Protein AF-A0AAQ5YPC5-F1 (afdb_monomer)

Secondary structure (DSSP, 8-state):
---TTGGGSSS-TT-B-TTS-BHHHHHHHTT-HHHHHHHHHTT--SS---TTS--HHHHHHHHT-HHHHHHHHHHHHHHHHHHHHHHTT-HHHHHHHHHTT--SSGGG---TTS--HHHHHHHH-TT-HHHHHHHHTT-S-TT-B-TT--BHHHHHHHSTTTT--

Mean predicted aligned error: 11.19 Å

Foldseek 3Di:
DDDPCVCPVDDDQCDADPQSDGPLLVCLLVLPQVVNVVSLLQQHAQCGATNVRDGSLNSNVVNVNVVSNVVSVVLVVLQVQLLVCLLVLVVVSNVVSCVPPPPLRNFCHADPQSDTSLNNNLVRDDDRPSNVVCVVSVRDDQQGATNVRDGSVVSNPVPPDPPDD

Sequence (165 aa):
MPSMKELLGDTDINTVNTSNETLLHAAAEHGHLSIIQLLIRKGARLDLQDNAGHTALHKAASRGHTDIMRVLIKSHNQDMFLHMAAMEDNWRLAELLLQNGAAVDAMNIKDRQGRTALHWAAASQEESRVVDLLLRNHISNPASFSLNGANVGHMLFLHPQTKNK

Nearest PDB structures (foldseek):
  5lw1-assembly2_D  TM=7.227E-01  e=3.532E-07  synthetic construct
  5le4-assembly1_A  TM=6.865E-01  e=2.247E-06  synthetic construct
  5lem-assembly1_A  TM=6.753E-01  e=7.566E-07  synthetic construct
  5le2-assembly2_B  TM=5.133E-01  e=2.691E-07  synthetic construct
  5le8-assembly2_B  TM=5.171E-01  e=8.437E-07  synthetic construct

Organism: Amphiprion ocellaris (NCBI:txid80972)

Solvent-accessible surface area (backbone atoms only — not comparable to full-atom values): 9161 Å² total; per-residue (Å²): 130,86,54,78,69,71,66,58,72,87,51,66,68,69,50,55,50,99,55,44,41,30,63,56,31,55,28,28,49,72,61,38,53,74,55,45,55,51,39,42,54,68,48,36,70,70,79,55,46,24,79,85,68,42,26,26,54,50,34,7,56,80,66,64,33,61,71,52,38,52,51,52,51,51,53,55,51,50,51,54,52,40,33,49,21,18,46,69,50,35,39,67,59,38,49,52,53,42,73,75,69,50,68,69,36,64,43,70,51,51,49,100,57,37,37,27,34,60,47,34,14,48,70,54,50,95,84,38,62,31,42,54,55,42,52,75,62,71,29,51,68,51,86,44,56,21,75,87,65,54,36,35,51,56,48,57,60,72,52,89,59,94,86,73,132

InterPro domains:
  IPR002110 Ankyrin repeat [PF12796] (4-79)
  IPR002110 Ankyrin repeat [PF13637] (82-134)
  IPR002110 Ankyrin repeat [PR01415] (53-68)
  IPR002110 Ankyrin repeat [PR01415] (93-107)
  IPR002110 Ankyrin repeat [PS50088] (19-51)
  IPR002110 Ankyrin repeat [PS50088] (52-74)
  IPR002110 Ankyrin repeat [PS50088] (77-109)
  IPR002110 Ankyrin repeat [PS50088] (113-137)
  IPR002110 Ankyrin repeat [SM00248] (19-48)
  IPR002110 Ankyrin repeat [SM00248] (52-80)
  IPR002110 Ankyrin repeat [SM00248] (81-106)
  IPR002110 Ankyrin repeat [SM00248] (113-144)
  IPR036770 Ankyrin repeat-containing domain superfamily [G3DSA:1.25.40.20] (1-77)
  IPR036770 Ankyrin repeat-containing domain superfamily [G3DSA:1.25.40.20] (78-159)
  IPR036770 Ankyrin repeat-containing domain superfamily [SSF48403] (10-137)

Structure (mmCIF, N/CA/C/O backbone):
data_AF-A0AAQ5YPC5-F1
#
_entry.id   AF-A0AAQ5YPC5-F1
#
loop_
_atom_site.group_PDB
_atom_site.id
_atom_site.type_symbol
_atom_site.label_atom_id
_atom_site.label_alt_id
_atom_site.label_comp_id
_atom_site.label_asym_id
_atom_site.label_entity_id
_atom_site.label_seq_id
_atom_site.pdbx_PDB_ins_code
_atom_site.Cartn_x
_atom_site.Cartn_y
_atom_site.Cartn_z
_atom_site.occupancy
_atom_site.B_iso_or_equiv
_atom_site.auth_seq_id
_atom_site.auth_comp_id
_atom_site.auth_asym_id
_atom_site.auth_atom_id
_atom_site.pdbx_PDB_model_num
ATOM 1 N N . MET A 1 1 ? 11.352 -19.340 -16.869 1.00 42.12 1 MET A N 1
ATOM 2 C CA . MET A 1 1 ? 10.592 -18.341 -16.089 1.00 42.12 1 MET A CA 1
ATOM 3 C C . MET A 1 1 ? 9.296 -19.016 -15.661 1.00 42.12 1 MET A C 1
ATOM 5 O O . MET A 1 1 ? 8.529 -19.343 -16.561 1.00 42.12 1 MET A O 1
ATOM 9 N N . PRO A 1 2 ? 9.085 -19.329 -14.370 1.00 42.31 2 PRO A N 1
ATOM 10 C CA . PRO A 1 2 ? 7.798 -19.850 -13.904 1.00 42.31 2 PRO A CA 1
ATOM 11 C C . PRO A 1 2 ? 6.687 -18.841 -14.211 1.00 42.31 2 PRO A C 1
ATOM 13 O O . PRO A 1 2 ? 6.923 -17.629 -14.244 1.00 42.31 2 PRO A O 1
ATOM 16 N N . SER A 1 3 ? 5.491 -19.338 -14.505 1.00 49.41 3 SER A N 1
ATOM 17 C CA . SER A 1 3 ? 4.366 -18.484 -14.880 1.00 49.41 3 SER A CA 1
ATOM 18 C C . SER A 1 3 ? 3.876 -17.678 -13.669 1.00 49.41 3 SER A C 1
ATOM 20 O O . SER A 1 3 ? 3.880 -18.159 -12.539 1.00 49.41 3 SER A O 1
ATOM 22 N N . MET A 1 4 ? 3.396 -16.447 -13.883 1.00 48.62 4 MET A N 1
ATOM 23 C CA . MET A 1 4 ? 2.868 -15.584 -12.807 1.00 48.62 4 MET A CA 1
ATOM 24 C C . MET A 1 4 ? 1.721 -16.244 -12.013 1.00 48.62 4 MET A C 1
ATOM 26 O O . MET A 1 4 ? 1.460 -15.885 -10.868 1.00 48.62 4 MET A O 1
ATOM 30 N N . LYS A 1 5 ? 1.053 -17.233 -12.620 1.00 41.50 5 LYS A N 1
ATOM 31 C CA . LYS A 1 5 ? -0.018 -18.032 -12.020 1.00 41.50 5 LYS A CA 1
ATOM 32 C C . LYS A 1 5 ? 0.512 -19.075 -11.024 1.00 41.50 5 LYS A C 1
ATOM 34 O O . LYS A 1 5 ? -0.147 -19.313 -10.021 1.00 41.50 5 LYS A O 1
ATOM 39 N N . GLU A 1 6 ? 1.698 -19.640 -11.264 1.00 47.66 6 GLU A N 1
ATOM 40 C CA . GLU A 1 6 ? 2.373 -20.563 -10.334 1.00 47.66 6 GLU A CA 1
ATOM 41 C C . GLU A 1 6 ? 2.927 -19.837 -9.105 1.00 47.66 6 GLU A C 1
ATOM 43 O O . GLU A 1 6 ? 2.898 -20.385 -8.010 1.00 47.66 6 GLU A O 1
ATOM 48 N N . LEU A 1 7 ? 3.364 -18.580 -9.253 1.00 52.22 7 LEU A N 1
ATOM 49 C CA . LEU A 1 7 ? 3.896 -17.784 -8.140 1.00 52.22 7 LEU A CA 1
ATOM 50 C C . LEU A 1 7 ? 2.816 -17.252 -7.177 1.00 52.22 7 LEU A C 1
ATOM 52 O O . LEU A 1 7 ? 3.153 -16.650 -6.163 1.00 52.22 7 LEU A O 1
ATOM 56 N N . LEU A 1 8 ? 1.530 -17.405 -7.504 1.00 54.56 8 LEU A N 1
ATOM 57 C CA . LEU A 1 8 ? 0.401 -16.833 -6.754 1.00 54.56 8 LEU A CA 1
ATOM 58 C C . LEU A 1 8 ? -0.565 -17.899 -6.208 1.00 54.56 8 LEU A C 1
ATOM 60 O O . LEU A 1 8 ? -1.642 -17.532 -5.739 1.00 54.56 8 LEU A O 1
ATOM 64 N N . GLY A 1 9 ? -0.214 -19.188 -6.314 1.00 49.12 9 GLY A N 1
ATOM 65 C CA . GLY A 1 9 ? -1.086 -20.307 -5.939 1.00 49.12 9 GLY A CA 1
ATOM 66 C C . GLY A 1 9 ? -1.348 -20.414 -4.435 1.00 49.12 9 GLY A C 1
ATOM 67 O O . GLY A 1 9 ? -2.488 -20.651 -4.068 1.00 49.12 9 GLY A O 1
ATOM 68 N N . ASP A 1 10 ? -0.327 -20.161 -3.603 1.00 53.59 10 ASP A N 1
ATOM 69 C CA . ASP A 1 10 ? -0.396 -20.207 -2.124 1.00 53.59 10 ASP A CA 1
ATOM 70 C C . ASP A 1 10 ? 0.631 -19.281 -1.423 1.00 53.59 10 ASP A C 1
ATOM 72 O O . ASP A 1 10 ? 0.812 -19.310 -0.206 1.00 53.59 10 ASP A O 1
ATOM 76 N N . THR A 1 11 ? 1.347 -18.455 -2.181 1.00 60.28 11 THR A N 1
ATOM 77 C CA . THR A 1 11 ? 2.459 -17.624 -1.695 1.00 60.28 11 THR A CA 1
ATOM 78 C C . THR A 1 11 ? 1.979 -16.240 -1.261 1.00 60.28 11 THR A C 1
ATOM 80 O O . THR A 1 11 ? 1.194 -15.601 -1.965 1.00 60.28 11 THR A O 1
ATOM 83 N N . ASP A 1 12 ? 2.481 -15.753 -0.119 1.00 74.06 12 ASP A N 1
ATOM 84 C CA . ASP A 1 12 ? 2.208 -14.394 0.368 1.00 74.06 12 ASP A CA 1
ATOM 85 C C . ASP A 1 12 ? 2.569 -13.371 -0.722 1.00 74.06 12 ASP A C 1
ATOM 87 O O . ASP A 1 12 ? 3.664 -13.401 -1.292 1.00 74.06 12 ASP A O 1
ATOM 91 N N . ILE A 1 13 ? 1.649 -12.447 -1.006 1.00 78.25 13 ILE A N 1
ATOM 92 C CA . ILE A 1 13 ? 1.812 -11.375 -1.997 1.00 78.25 13 ILE A CA 1
ATOM 93 C C . ILE A 1 13 ? 3.031 -10.483 -1.702 1.00 78.25 13 ILE A C 1
ATOM 95 O O . ILE A 1 13 ? 3.559 -9.824 -2.599 1.00 78.25 13 ILE A O 1
ATOM 99 N N . ASN A 1 14 ? 3.487 -10.486 -0.447 1.00 82.06 14 ASN A N 1
ATOM 100 C CA . ASN A 1 14 ? 4.627 -9.727 0.052 1.00 82.06 14 ASN A CA 1
ATOM 101 C C . ASN A 1 14 ? 5.913 -10.555 0.170 1.00 82.06 14 ASN A C 1
ATOM 103 O O . ASN A 1 14 ? 6.882 -10.074 0.756 1.00 82.06 14 ASN A O 1
ATOM 107 N N . THR A 1 15 ? 5.939 -11.780 -0.366 1.00 85.06 15 THR A N 1
ATOM 108 C CA . THR A 1 15 ? 7.150 -12.610 -0.373 1.00 85.06 15 THR A CA 1
ATOM 109 C C . THR A 1 15 ? 8.294 -11.856 -1.052 1.00 85.06 15 THR A C 1
ATOM 111 O O . THR A 1 15 ? 8.110 -11.234 -2.104 1.00 85.06 15 THR A O 1
ATOM 114 N N . VAL A 1 16 ? 9.475 -11.927 -0.443 1.00 86.69 16 VAL A N 1
ATOM 115 C CA . VAL A 1 16 ? 10.693 -11.284 -0.935 1.00 86.69 16 VAL A CA 1
ATOM 116 C C . VAL A 1 16 ? 11.703 -12.307 -1.447 1.00 86.69 16 VAL A C 1
ATOM 118 O O . VAL A 1 16 ? 11.759 -13.440 -0.968 1.00 86.69 16 VAL A O 1
ATOM 121 N N . ASN A 1 17 ? 12.515 -11.904 -2.422 1.00 86.31 17 ASN A N 1
ATOM 122 C CA . ASN A 1 17 ? 13.687 -12.663 -2.854 1.00 86.31 17 ASN A CA 1
ATOM 123 C C . ASN A 1 17 ? 14.902 -12.405 -1.928 1.00 86.31 17 ASN A C 1
ATOM 125 O O . ASN A 1 17 ? 14.813 -11.691 -0.931 1.00 86.31 17 ASN A O 1
ATOM 129 N N . THR A 1 18 ? 16.072 -12.947 -2.281 1.00 88.38 18 THR A N 1
ATOM 130 C CA . THR A 1 18 ? 17.337 -12.756 -1.538 1.00 88.38 18 THR A CA 1
ATOM 131 C C . THR A 1 18 ? 17.804 -11.298 -1.446 1.00 88.38 18 THR A C 1
ATOM 133 O O . THR A 1 18 ? 18.650 -10.973 -0.615 1.00 88.38 18 THR A O 1
ATOM 136 N N . SER A 1 19 ? 17.271 -10.423 -2.296 1.00 86.00 19 SER A N 1
ATOM 137 C CA . SER A 1 19 ? 17.557 -8.988 -2.335 1.00 86.00 19 SER A CA 1
ATOM 138 C C . SER A 1 19 ? 16.520 -8.148 -1.576 1.00 86.00 19 SER A C 1
ATOM 140 O O . SER A 1 19 ? 16.527 -6.925 -1.702 1.00 86.00 19 SER A O 1
ATOM 142 N N . ASN A 1 20 ? 15.623 -8.783 -0.813 1.00 89.62 20 ASN A N 1
ATOM 143 C CA . ASN A 1 20 ? 14.432 -8.168 -0.220 1.00 89.62 20 ASN A CA 1
ATOM 144 C C . ASN A 1 20 ? 13.463 -7.547 -1.248 1.00 89.62 20 ASN A C 1
ATOM 146 O O . ASN A 1 20 ? 12.622 -6.716 -0.909 1.00 89.62 20 ASN A O 1
ATOM 150 N N . GLU A 1 21 ? 13.530 -7.965 -2.512 1.00 88.62 21 GLU A N 1
ATOM 151 C CA . GLU A 1 21 ? 12.628 -7.466 -3.546 1.00 88.62 21 GLU A CA 1
ATOM 152 C C . GLU A 1 21 ? 11.349 -8.299 -3.595 1.00 88.62 21 GLU A C 1
ATOM 154 O O . GLU A 1 21 ? 11.375 -9.527 -3.701 1.00 88.62 21 GLU A O 1
ATOM 159 N N . THR A 1 22 ? 10.217 -7.602 -3.563 1.00 91.12 22 THR A N 1
ATOM 160 C CA . THR A 1 22 ? 8.887 -8.184 -3.779 1.00 91.12 22 THR A CA 1
ATOM 161 C C . THR A 1 22 ? 8.530 -8.252 -5.262 1.00 91.12 22 THR A C 1
ATOM 163 O O . THR A 1 22 ? 9.122 -7.566 -6.100 1.00 91.12 22 THR A O 1
ATOM 166 N N . LEU A 1 23 ? 7.463 -8.987 -5.593 1.00 89.88 23 LEU A N 1
ATOM 167 C CA . LEU A 1 23 ? 6.908 -8.992 -6.952 1.00 89.88 23 LEU A CA 1
ATOM 168 C C . LEU A 1 23 ? 6.516 -7.580 -7.435 1.00 89.88 23 LEU A C 1
ATOM 170 O O . LEU A 1 23 ? 6.604 -7.284 -8.627 1.00 89.88 23 LEU A O 1
ATOM 174 N N . LEU A 1 24 ? 6.143 -6.688 -6.510 1.00 90.88 24 LEU A N 1
ATOM 175 C CA . LEU A 1 24 ? 5.835 -5.289 -6.804 1.00 90.88 24 LEU A CA 1
ATOM 176 C C . LEU A 1 24 ? 7.077 -4.499 -7.253 1.00 90.88 24 LEU A C 1
ATOM 178 O O . LEU A 1 24 ? 6.954 -3.670 -8.151 1.00 90.88 24 LEU A O 1
ATOM 182 N N . HIS A 1 25 ? 8.263 -4.777 -6.694 1.00 93.62 25 HIS A N 1
ATOM 183 C CA . HIS A 1 25 ? 9.520 -4.156 -7.138 1.00 93.62 25 HIS A CA 1
ATOM 184 C C . HIS A 1 25 ? 9.827 -4.524 -8.587 1.00 93.62 25 HIS A C 1
ATOM 186 O O . HIS A 1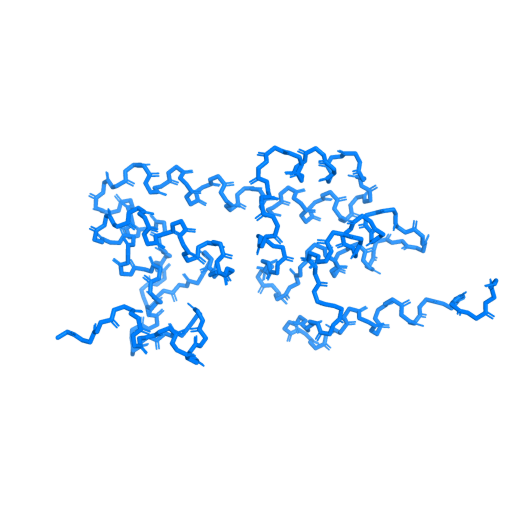 25 ? 10.025 -3.636 -9.414 1.00 93.62 25 HIS A O 1
ATOM 192 N N . ALA A 1 26 ? 9.783 -5.820 -8.907 1.00 92.19 26 ALA A N 1
ATOM 193 C CA . ALA A 1 26 ? 10.052 -6.311 -10.255 1.00 92.19 26 ALA A CA 1
ATOM 194 C C . ALA A 1 26 ? 9.038 -5.762 -11.274 1.00 92.19 26 ALA A C 1
ATOM 196 O O . ALA A 1 26 ? 9.412 -5.279 -12.343 1.00 92.19 26 ALA A O 1
ATOM 197 N N . ALA A 1 27 ? 7.745 -5.772 -10.935 1.00 93.06 27 ALA A N 1
ATOM 198 C CA . ALA A 1 27 ? 6.705 -5.223 -11.800 1.00 93.06 27 ALA A CA 1
ATOM 199 C C . ALA A 1 27 ? 6.865 -3.710 -12.026 1.00 93.06 27 ALA A C 1
ATOM 201 O O . ALA A 1 27 ? 6.608 -3.226 -13.130 1.00 93.06 27 ALA A O 1
ATOM 202 N N . ALA A 1 28 ? 7.303 -2.971 -11.003 1.00 94.19 28 ALA A N 1
ATOM 203 C CA . ALA A 1 28 ? 7.536 -1.537 -11.096 1.00 94.19 28 ALA A CA 1
ATOM 204 C C . ALA A 1 28 ? 8.786 -1.212 -11.915 1.00 94.19 28 ALA A C 1
ATOM 206 O O . ALA A 1 28 ? 8.755 -0.273 -12.701 1.00 94.19 28 ALA A O 1
ATOM 207 N N . GLU A 1 29 ? 9.855 -1.998 -11.787 1.00 93.69 29 GLU A N 1
ATOM 208 C CA . GLU A 1 29 ? 11.076 -1.841 -12.578 1.00 93.69 29 GLU A CA 1
ATOM 209 C C . GLU A 1 29 ? 10.838 -2.124 -14.072 1.00 93.69 29 GLU A C 1
ATOM 211 O O . GLU A 1 29 ? 11.302 -1.383 -14.941 1.00 93.69 29 GLU A O 1
ATOM 216 N N . HIS A 1 30 ? 10.067 -3.168 -14.384 1.00 93.31 30 HIS A N 1
ATOM 217 C CA . HIS A 1 30 ? 9.805 -3.595 -15.761 1.00 93.31 30 HIS A CA 1
ATOM 218 C C . HIS A 1 30 ? 8.602 -2.914 -16.430 1.00 93.31 30 HIS A C 1
ATOM 220 O O . HIS A 1 30 ? 8.280 -3.230 -17.575 1.00 93.31 30 HIS A O 1
ATOM 226 N N . GLY A 1 31 ? 7.930 -1.974 -15.762 1.00 92.06 31 GLY A N 1
ATOM 227 C CA . GLY A 1 31 ? 6.850 -1.211 -16.394 1.00 92.06 31 GLY A CA 1
ATOM 228 C C . GLY A 1 31 ? 5.524 -1.975 -16.520 1.00 92.06 31 GLY A C 1
ATOM 229 O O . GLY A 1 31 ? 4.690 -1.649 -17.364 1.00 92.06 31 GLY A O 1
ATOM 230 N N . HIS A 1 32 ? 5.284 -3.002 -15.703 1.00 93.62 32 HIS A N 1
ATOM 231 C CA . HIS A 1 32 ? 4.104 -3.863 -15.817 1.00 93.62 32 HIS A CA 1
ATOM 232 C C . H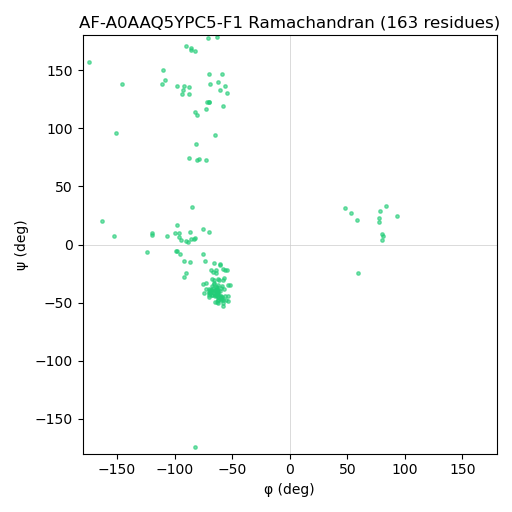IS A 1 32 ? 2.890 -3.321 -15.049 1.00 93.62 32 HIS A C 1
ATOM 234 O O . HIS A 1 32 ? 2.491 -3.853 -14.012 1.00 93.62 32 HIS A O 1
ATOM 240 N N . LEU A 1 33 ? 2.251 -2.281 -15.593 1.00 89.69 33 LEU A N 1
ATOM 241 C CA . LEU A 1 33 ? 1.109 -1.603 -14.964 1.00 89.69 33 LEU A CA 1
ATOM 242 C C . LEU A 1 33 ? -0.041 -2.550 -14.571 1.00 89.69 33 LEU A C 1
ATOM 244 O O . LEU A 1 33 ? -0.557 -2.459 -13.458 1.00 89.69 33 LEU A O 1
ATOM 248 N N . SER A 1 34 ? -0.429 -3.482 -15.447 1.00 89.25 34 SER A N 1
ATOM 249 C CA . SER A 1 34 ? -1.517 -4.433 -15.166 1.00 89.25 34 SER A CA 1
ATOM 250 C C . SER A 1 34 ? -1.204 -5.338 -13.971 1.00 89.25 34 SER A C 1
ATOM 252 O O . SER A 1 34 ? -2.092 -5.659 -13.181 1.00 89.25 34 SER A O 1
ATOM 254 N N . ILE A 1 35 ? 0.070 -5.711 -13.809 1.00 88.88 35 ILE A N 1
ATOM 255 C CA . ILE A 1 35 ? 0.546 -6.499 -12.670 1.00 88.88 35 ILE A CA 1
ATOM 256 C C . ILE A 1 35 ? 0.512 -5.653 -11.400 1.00 88.88 35 ILE A C 1
ATOM 258 O O . ILE A 1 35 ? -0.008 -6.117 -10.392 1.00 88.88 35 ILE A O 1
ATOM 262 N N . ILE A 1 36 ? 0.987 -4.405 -11.450 1.00 89.00 36 ILE A N 1
ATOM 263 C CA . ILE A 1 36 ? 0.928 -3.474 -10.313 1.00 89.00 36 ILE A CA 1
ATOM 264 C C . ILE A 1 36 ? -0.508 -3.313 -9.808 1.00 89.00 36 ILE A C 1
ATOM 266 O O . ILE A 1 36 ? -0.754 -3.446 -8.613 1.00 89.00 36 ILE A O 1
ATOM 270 N N . GLN A 1 37 ? -1.473 -3.093 -10.703 1.00 84.94 37 GLN A N 1
ATOM 271 C CA . GLN A 1 37 ? -2.877 -2.960 -10.308 1.00 84.94 37 GLN A CA 1
ATOM 272 C C . GLN A 1 37 ? -3.425 -4.239 -9.666 1.00 84.94 37 GLN A C 1
ATOM 274 O O . GLN A 1 37 ? -4.148 -4.159 -8.676 1.00 84.94 37 GLN A O 1
ATOM 279 N N . LEU A 1 38 ? -3.078 -5.414 -10.199 1.00 82.75 38 LEU A N 1
ATOM 280 C CA . LEU A 1 38 ? -3.476 -6.690 -9.606 1.00 82.75 38 LEU A CA 1
ATOM 281 C C . LEU A 1 38 ? -2.853 -6.889 -8.218 1.00 82.75 38 LEU A C 1
ATOM 283 O O . LEU A 1 38 ? -3.543 -7.311 -7.298 1.00 82.75 38 LEU A O 1
ATOM 287 N N . LEU A 1 39 ? -1.568 -6.572 -8.065 1.00 82.56 39 LEU A N 1
ATOM 288 C CA . LEU A 1 39 ? -0.839 -6.672 -6.803 1.00 82.56 39 LEU A CA 1
ATOM 289 C C . LEU A 1 39 ? -1.427 -5.744 -5.736 1.00 82.56 39 LEU A C 1
ATOM 291 O O . LEU A 1 39 ? -1.667 -6.186 -4.618 1.00 82.56 39 LEU A O 1
ATOM 295 N N . ILE A 1 40 ? -1.726 -4.493 -6.098 1.00 79.69 40 ILE A N 1
ATOM 296 C CA . ILE A 1 40 ? -2.402 -3.531 -5.215 1.00 79.69 40 ILE A CA 1
ATOM 297 C C . ILE A 1 40 ? -3.766 -4.076 -4.782 1.00 79.69 40 ILE A C 1
ATOM 299 O O . ILE A 1 40 ? -4.064 -4.082 -3.592 1.00 79.69 40 ILE A O 1
ATOM 303 N N . ARG A 1 41 ? -4.567 -4.607 -5.719 1.00 74.31 41 ARG A N 1
ATOM 304 C CA . ARG A 1 41 ? -5.856 -5.249 -5.395 1.00 74.31 41 ARG A CA 1
ATOM 305 C C . ARG A 1 41 ? -5.697 -6.474 -4.498 1.00 74.31 41 ARG A C 1
ATOM 307 O O . ARG A 1 41 ? -6.582 -6.767 -3.718 1.00 74.31 41 ARG A O 1
ATOM 314 N N . LYS A 1 42 ? -4.574 -7.189 -4.573 1.00 72.69 42 LYS A N 1
ATOM 315 C CA . LYS A 1 42 ? -4.271 -8.308 -3.670 1.00 72.69 42 LYS A CA 1
ATOM 316 C C . LYS A 1 42 ? -3.664 -7.876 -2.325 1.00 72.69 42 LYS A C 1
ATOM 318 O O . LYS A 1 42 ? -3.281 -8.743 -1.546 1.00 72.69 42 LYS A O 1
ATOM 323 N N . GLY A 1 43 ? -3.561 -6.575 -2.042 1.00 72.75 43 GLY A N 1
ATOM 324 C CA . GLY A 1 43 ? -3.026 -6.065 -0.777 1.00 72.75 43 GLY A CA 1
ATOM 325 C C . GLY A 1 43 ? -1.498 -6.091 -0.685 1.00 72.75 43 GLY A C 1
ATOM 326 O O . GLY A 1 43 ? -0.949 -6.241 0.408 1.00 72.75 43 GLY A O 1
ATOM 327 N N . ALA A 1 44 ? -0.794 -5.972 -1.816 1.00 80.56 44 ALA A N 1
ATOM 328 C CA . ALA A 1 44 ? 0.658 -5.827 -1.813 1.00 80.56 44 ALA A CA 1
ATOM 329 C C . ALA A 1 44 ? 1.086 -4.567 -1.048 1.00 80.56 44 ALA A C 1
ATOM 331 O O . ALA A 1 44 ? 0.577 -3.469 -1.281 1.00 80.56 44 ALA A O 1
ATOM 332 N N . ARG A 1 45 ? 2.074 -4.716 -0.168 1.00 79.12 45 ARG A N 1
ATOM 333 C CA . ARG A 1 45 ? 2.677 -3.607 0.564 1.00 79.12 45 ARG A CA 1
ATOM 334 C C . ARG A 1 45 ? 3.530 -2.752 -0.366 1.00 79.12 45 ARG A C 1
ATOM 336 O O . ARG A 1 45 ? 4.473 -3.238 -0.992 1.00 79.12 45 ARG A O 1
ATOM 343 N N . LEU A 1 46 ? 3.206 -1.462 -0.428 1.00 84.12 46 LEU A N 1
ATOM 344 C CA . LEU A 1 46 ? 3.873 -0.487 -1.302 1.00 84.12 46 LEU A CA 1
ATOM 345 C C . LEU A 1 46 ? 5.123 0.135 -0.657 1.00 84.12 46 LEU A C 1
ATOM 347 O O . LEU A 1 46 ? 5.926 0.765 -1.344 1.00 84.12 46 LEU A O 1
ATOM 351 N N . ASP A 1 47 ? 5.262 -0.024 0.661 1.00 82.69 47 ASP A N 1
ATOM 352 C CA . ASP A 1 47 ? 6.277 0.603 1.509 1.00 82.69 47 ASP A CA 1
ATOM 353 C C . ASP A 1 47 ? 7.511 -0.275 1.758 1.00 82.69 47 ASP A C 1
ATOM 355 O O . ASP A 1 47 ? 8.489 0.204 2.331 1.00 82.69 47 ASP A O 1
ATOM 359 N N . LEU A 1 48 ? 7.474 -1.544 1.338 1.00 84.56 48 LEU A N 1
ATOM 360 C CA . LEU A 1 48 ? 8.597 -2.465 1.494 1.00 84.56 48 LEU A CA 1
ATOM 361 C C . LEU A 1 48 ? 9.812 -1.970 0.711 1.00 84.56 48 LEU A C 1
ATOM 363 O O . LEU A 1 48 ? 9.680 -1.483 -0.413 1.00 84.56 48 LEU A O 1
ATOM 367 N N . GLN A 1 49 ? 10.980 -2.114 1.331 1.00 89.31 49 GLN A N 1
ATOM 368 C CA . GLN A 1 49 ? 12.265 -1.700 0.785 1.00 89.31 49 GLN A CA 1
ATOM 369 C C . GLN A 1 49 ? 13.116 -2.923 0.448 1.00 89.31 49 GLN A C 1
ATOM 371 O O . GLN A 1 49 ? 13.175 -3.872 1.231 1.00 89.31 49 GLN A O 1
ATOM 376 N N . ASP A 1 50 ? 13.793 -2.866 -0.696 1.00 89.56 50 ASP A N 1
ATOM 377 C CA . ASP A 1 50 ? 14.861 -3.798 -1.041 1.00 89.56 50 ASP A CA 1
ATOM 378 C C . ASP A 1 50 ? 16.123 -3.557 -0.185 1.00 89.56 50 ASP A C 1
ATOM 380 O O . ASP A 1 50 ? 16.198 -2.626 0.622 1.00 89.56 50 ASP A O 1
ATOM 384 N N . ASN A 1 51 ? 17.155 -4.384 -0.367 1.00 91.00 51 ASN A N 1
ATOM 385 C CA . ASN A 1 51 ? 18.425 -4.255 0.363 1.00 91.00 51 ASN A CA 1
ATOM 386 C C . ASN A 1 51 ? 19.153 -2.917 0.137 1.00 91.00 51 ASN A C 1
ATOM 388 O O . ASN A 1 51 ? 20.051 -2.578 0.907 1.00 91.00 51 ASN A O 1
ATOM 392 N N . ALA A 1 52 ? 18.796 -2.165 -0.905 1.00 90.75 52 ALA A N 1
ATOM 393 C CA . ALA A 1 52 ? 19.334 -0.839 -1.187 1.00 90.75 52 ALA A CA 1
ATOM 394 C C . ALA A 1 52 ? 18.451 0.292 -0.622 1.00 90.75 52 ALA A C 1
ATOM 396 O O . ALA A 1 52 ? 18.750 1.465 -0.837 1.00 90.75 52 ALA A O 1
ATOM 397 N N . GLY A 1 53 ? 17.376 -0.035 0.102 1.00 90.31 53 GLY A N 1
ATOM 398 C CA . GLY A 1 53 ? 16.432 0.939 0.647 1.00 90.31 53 GLY A CA 1
ATOM 399 C C . GLY A 1 53 ? 15.410 1.449 -0.374 1.00 90.31 53 GLY A C 1
ATOM 400 O O . GLY A 1 53 ? 14.673 2.394 -0.084 1.00 90.31 53 GLY A O 1
ATOM 401 N N . HIS A 1 54 ? 15.339 0.858 -1.569 1.00 90.25 54 HIS A N 1
ATOM 402 C CA . HIS A 1 54 ? 14.417 1.283 -2.615 1.00 90.25 54 HIS A CA 1
ATOM 403 C C . HIS A 1 54 ? 13.067 0.596 -2.472 1.00 90.25 54 HIS A C 1
ATOM 405 O O . HIS A 1 54 ? 12.994 -0.614 -2.311 1.00 90.25 54 HIS A O 1
ATOM 411 N N . THR A 1 55 ? 11.996 1.372 -2.620 1.00 91.81 55 THR A N 1
ATOM 412 C CA . THR A 1 55 ? 10.627 0.855 -2.771 1.00 91.81 55 THR A CA 1
ATOM 413 C C . THR A 1 55 ? 10.278 0.629 -4.244 1.00 91.81 55 THR A C 1
ATOM 415 O O . THR A 1 55 ? 10.964 1.123 -5.146 1.00 91.81 55 THR A O 1
ATOM 418 N N . ALA A 1 56 ? 9.141 -0.016 -4.517 1.00 92.00 56 ALA A N 1
ATOM 419 C CA . ALA A 1 56 ? 8.606 -0.132 -5.876 1.00 92.00 56 ALA A CA 1
ATOM 420 C C . ALA A 1 56 ? 8.464 1.235 -6.584 1.00 92.00 56 ALA A C 1
ATOM 422 O O . ALA A 1 56 ? 8.732 1.346 -7.780 1.00 92.00 56 ALA A O 1
ATOM 423 N N . LEU A 1 57 ? 8.131 2.305 -5.849 1.00 91.06 57 LEU A N 1
ATOM 424 C CA . LEU A 1 57 ? 8.076 3.661 -6.408 1.00 91.06 57 LEU A CA 1
ATOM 425 C C . LEU A 1 57 ? 9.458 4.159 -6.863 1.00 91.06 57 LEU A C 1
ATOM 427 O O . LEU A 1 57 ? 9.556 4.769 -7.926 1.00 91.06 57 LEU A O 1
ATOM 431 N N . HIS A 1 58 ? 10.524 3.864 -6.111 1.00 91.62 58 HIS A N 1
ATOM 432 C CA . HIS A 1 58 ? 11.895 4.213 -6.501 1.00 91.62 58 HIS A CA 1
ATOM 433 C C . HIS A 1 58 ? 12.318 3.476 -7.778 1.00 91.62 58 HIS A C 1
ATOM 435 O O . HIS A 1 58 ? 12.907 4.089 -8.665 1.00 91.62 58 HIS A O 1
ATOM 441 N N . LYS A 1 59 ? 11.970 2.187 -7.905 1.00 93.00 59 LYS A N 1
ATOM 442 C CA . LYS A 1 59 ? 12.234 1.384 -9.115 1.00 93.00 59 LYS A CA 1
ATOM 443 C C . LYS A 1 59 ? 11.483 1.930 -10.334 1.00 93.00 59 LYS A C 1
ATOM 445 O O . LYS A 1 59 ? 12.065 2.062 -11.405 1.00 93.00 59 LYS A O 1
ATOM 450 N N . ALA A 1 60 ? 10.210 2.302 -10.174 1.00 92.00 60 ALA A N 1
ATOM 451 C CA . ALA A 1 60 ? 9.444 2.939 -11.246 1.00 92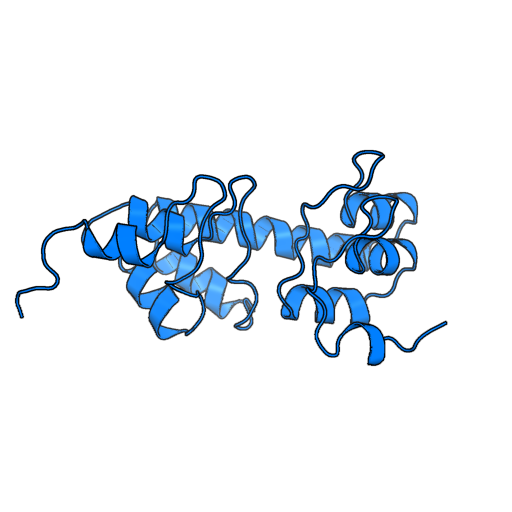.00 60 ALA A CA 1
ATOM 452 C C . ALA A 1 60 ? 10.043 4.298 -11.648 1.00 92.00 60 ALA A C 1
ATOM 454 O O . ALA A 1 60 ? 10.151 4.594 -12.837 1.00 92.00 60 ALA A O 1
ATOM 455 N N . ALA A 1 61 ? 10.469 5.105 -10.671 1.00 90.75 61 ALA A N 1
ATOM 456 C CA . ALA A 1 61 ? 11.066 6.415 -10.910 1.00 90.75 61 ALA A CA 1
ATOM 457 C C . ALA A 1 61 ? 12.430 6.328 -11.608 1.00 90.75 61 ALA A C 1
ATOM 459 O O . ALA A 1 61 ? 12.662 7.058 -12.568 1.00 90.75 61 ALA A O 1
ATOM 460 N N . SER A 1 62 ? 13.306 5.405 -11.191 1.00 92.56 62 SER A N 1
ATOM 461 C CA . SER A 1 62 ? 14.630 5.223 -11.808 1.00 92.56 62 SER A CA 1
ATOM 462 C C . SER A 1 62 ? 14.551 4.764 -13.266 1.00 92.56 62 SER A C 1
ATOM 464 O O . SER A 1 62 ? 15.465 5.016 -14.049 1.00 92.56 62 SER A O 1
ATOM 466 N N . ARG A 1 63 ? 13.442 4.115 -13.641 1.00 93.50 63 ARG A N 1
ATOM 467 C CA . ARG A 1 63 ? 13.151 3.656 -15.004 1.00 93.50 63 ARG A CA 1
ATOM 468 C C . ARG A 1 63 ? 12.239 4.603 -15.794 1.00 93.50 63 ARG A C 1
ATOM 470 O O . ARG A 1 63 ? 12.043 4.381 -16.983 1.00 93.50 63 ARG A O 1
ATOM 477 N N . GLY A 1 64 ? 11.708 5.658 -15.169 1.00 90.94 64 GLY A N 1
ATOM 478 C CA . GLY A 1 64 ? 10.854 6.658 -15.820 1.00 90.94 64 GLY A CA 1
ATOM 479 C C . GLY A 1 64 ? 9.402 6.226 -16.070 1.00 90.94 64 GLY A C 1
ATOM 480 O O . GLY A 1 64 ? 8.718 6.833 -16.894 1.00 90.94 64 GLY A O 1
ATOM 481 N N . HIS A 1 65 ? 8.898 5.206 -15.368 1.00 93.75 65 HIS A N 1
ATOM 482 C CA . HIS A 1 65 ? 7.540 4.671 -15.551 1.00 93.75 65 HIS A CA 1
ATOM 483 C C . HIS A 1 65 ? 6.477 5.541 -14.864 1.00 93.75 65 HIS A C 1
ATOM 485 O O . HIS A 1 65 ? 5.917 5.183 -13.824 1.00 93.75 65 HIS A O 1
ATOM 491 N N . THR A 1 66 ? 6.191 6.703 -15.449 1.00 90.50 66 THR A N 1
ATOM 492 C CA . THR A 1 66 ? 5.329 7.748 -14.863 1.00 90.50 66 THR A CA 1
ATOM 493 C C . THR A 1 66 ? 3.901 7.291 -14.542 1.00 90.50 66 THR A C 1
ATOM 495 O O . THR A 1 66 ? 3.353 7.686 -13.510 1.00 90.50 66 THR A O 1
ATOM 498 N N . ASP A 1 67 ? 3.301 6.422 -15.356 1.00 89.56 67 ASP A N 1
ATOM 499 C CA . ASP A 1 67 ? 1.953 5.895 -15.099 1.00 89.56 67 ASP A CA 1
ATOM 500 C C . ASP A 1 67 ? 1.909 4.986 -13.866 1.00 89.56 67 ASP A C 1
ATOM 502 O O . ASP A 1 67 ? 0.986 5.070 -13.052 1.00 89.56 67 ASP A O 1
ATOM 506 N N . ILE A 1 68 ? 2.946 4.167 -13.675 1.00 90.12 68 ILE A N 1
ATOM 507 C CA . ILE A 1 68 ? 3.095 3.331 -12.479 1.00 90.12 68 ILE A CA 1
ATOM 508 C C . ILE A 1 68 ? 3.332 4.206 -11.255 1.00 90.12 68 ILE A C 1
ATOM 510 O O . ILE A 1 68 ? 2.691 3.991 -10.227 1.00 90.12 68 ILE A O 1
ATOM 514 N N . MET A 1 69 ? 4.189 5.226 -11.367 1.00 87.25 69 MET A N 1
ATOM 515 C CA . MET A 1 69 ? 4.406 6.182 -10.279 1.00 87.25 69 MET A CA 1
ATOM 516 C C . MET A 1 69 ? 3.093 6.842 -9.850 1.00 87.25 69 MET A C 1
ATOM 518 O O . MET A 1 69 ? 2.812 6.922 -8.657 1.00 87.25 69 MET A O 1
ATOM 522 N N . ARG A 1 70 ? 2.258 7.269 -10.805 1.00 82.31 70 ARG A N 1
ATOM 523 C CA . ARG A 1 70 ? 0.958 7.892 -10.519 1.00 82.31 70 ARG A CA 1
ATOM 524 C C . ARG A 1 70 ? 0.038 6.957 -9.741 1.00 82.31 70 ARG A C 1
ATOM 526 O O . ARG A 1 70 ? -0.593 7.396 -8.782 1.00 82.31 70 ARG A O 1
ATOM 533 N N . VAL A 1 71 ? -0.034 5.686 -10.141 1.00 85.00 71 VAL A N 1
ATOM 534 C CA . VAL A 1 71 ? -0.843 4.678 -9.443 1.00 85.00 71 VAL A CA 1
ATOM 535 C C . VAL A 1 71 ? -0.306 4.431 -8.034 1.00 85.00 71 VAL A C 1
ATOM 537 O O . VAL A 1 71 ? -1.074 4.524 -7.082 1.00 85.00 71 VAL A O 1
ATOM 540 N N . LEU A 1 72 ? 1.001 4.198 -7.884 1.00 83.06 72 LEU A N 1
ATOM 541 C CA . LEU A 1 72 ? 1.622 3.931 -6.583 1.00 83.06 72 LEU A CA 1
ATOM 542 C C . LEU A 1 72 ? 1.478 5.115 -5.614 1.00 83.06 72 LEU A C 1
ATOM 544 O O . LEU A 1 72 ? 1.138 4.904 -4.455 1.00 83.06 72 LEU A O 1
ATOM 548 N N . ILE A 1 73 ? 1.672 6.355 -6.080 1.00 77.62 73 ILE A N 1
ATOM 549 C CA . ILE A 1 73 ? 1.488 7.569 -5.265 1.00 77.62 73 ILE A CA 1
ATOM 550 C C . ILE A 1 73 ? 0.025 7.727 -4.853 1.00 77.62 73 ILE A C 1
ATOM 552 O O . ILE A 1 73 ? -0.259 8.032 -3.695 1.00 77.62 73 ILE A O 1
ATOM 556 N N . LYS A 1 74 ? -0.913 7.523 -5.788 1.00 78.81 74 LYS A N 1
ATOM 557 C CA . LYS A 1 74 ? -2.344 7.621 -5.488 1.00 78.81 74 LYS A CA 1
ATOM 558 C C . LYS A 1 74 ? -2.734 6.621 -4.403 1.00 78.81 74 LYS A C 1
ATOM 560 O O . LYS A 1 74 ? -3.377 7.027 -3.441 1.00 78.81 74 LYS A O 1
ATOM 565 N N . SER A 1 75 ? -2.312 5.365 -4.534 1.00 75.44 75 SER A N 1
ATOM 566 C CA . SER A 1 75 ? -2.581 4.331 -3.534 1.00 75.44 75 SER A CA 1
ATOM 567 C C . SER A 1 75 ? -1.944 4.672 -2.184 1.00 75.44 75 SER A C 1
ATOM 569 O O . SER A 1 75 ? -2.646 4.704 -1.183 1.00 75.44 75 SER A O 1
ATOM 571 N N . HIS A 1 76 ? -0.667 5.066 -2.160 1.00 71.75 76 HIS A N 1
ATOM 572 C CA . HIS A 1 76 ? 0.027 5.391 -0.910 1.00 71.75 76 HIS A CA 1
ATOM 573 C C . HIS A 1 76 ? -0.594 6.580 -0.155 1.00 71.75 76 HIS A C 1
ATOM 575 O O . HIS A 1 76 ? -0.723 6.561 1.069 1.00 71.75 76 HIS A O 1
ATOM 581 N N . ASN A 1 77 ? -1.013 7.621 -0.880 1.00 70.50 77 ASN A N 1
ATOM 582 C CA . ASN A 1 77 ? -1.683 8.773 -0.279 1.00 70.50 77 ASN A CA 1
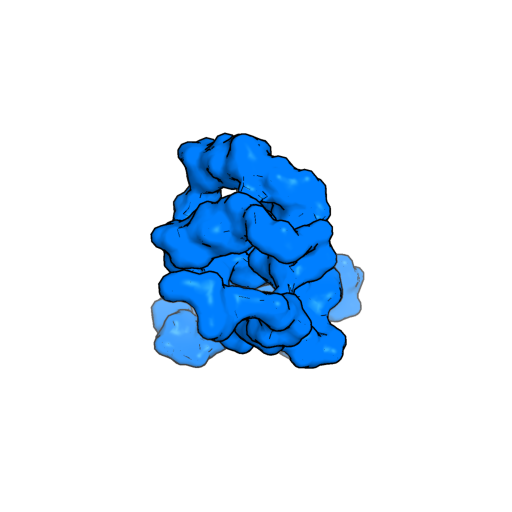ATOM 583 C C . ASN A 1 77 ? -3.084 8.414 0.231 1.00 70.50 77 ASN A C 1
ATOM 585 O O . ASN A 1 77 ? -3.489 8.890 1.288 1.00 70.50 77 ASN A O 1
ATOM 589 N N . GLN A 1 78 ? -3.824 7.580 -0.504 1.00 68.69 78 GLN A N 1
ATOM 590 C CA . GLN A 1 78 ? -5.139 7.104 -0.070 1.00 68.69 78 GLN A CA 1
ATOM 591 C C . GLN A 1 78 ? -5.050 6.325 1.245 1.00 68.69 78 GLN A C 1
ATOM 593 O O . GLN A 1 78 ? -5.877 6.559 2.127 1.00 68.69 78 GLN A O 1
ATOM 598 N N . ASP A 1 79 ? -4.019 5.494 1.412 1.00 69.44 79 ASP A N 1
ATOM 599 C CA . ASP A 1 79 ? -3.767 4.786 2.668 1.00 69.44 79 ASP A CA 1
ATOM 600 C C . ASP A 1 79 ? -3.604 5.779 3.809 1.00 69.44 79 ASP A C 1
ATOM 602 O O . ASP A 1 79 ? -4.324 5.709 4.804 1.00 69.44 79 ASP A O 1
ATOM 606 N N . MET A 1 80 ? -2.707 6.751 3.646 1.00 72.19 80 MET A N 1
ATOM 607 C CA . MET A 1 80 ? -2.467 7.785 4.650 1.00 72.19 80 MET A CA 1
ATOM 608 C C . MET A 1 80 ? -3.765 8.504 5.043 1.00 72.19 80 MET A C 1
ATOM 610 O O . MET A 1 80 ? -4.067 8.625 6.229 1.00 72.19 80 MET A O 1
ATOM 614 N N . PHE A 1 81 ? -4.566 8.944 4.068 1.00 75.38 81 PHE A N 1
ATOM 615 C CA . PHE A 1 81 ? -5.805 9.674 4.348 1.00 75.38 81 PHE A CA 1
ATOM 616 C C . PHE A 1 81 ? -6.860 8.822 5.052 1.00 75.38 81 PHE A C 1
ATOM 618 O O . PHE A 1 81 ? -7.579 9.341 5.904 1.00 75.38 81 PHE A O 1
ATOM 625 N N . LEU A 1 82 ? -6.936 7.526 4.752 1.00 76.25 82 LEU A N 1
ATOM 626 C CA . LEU A 1 82 ? -7.851 6.622 5.439 1.00 76.25 82 LEU A CA 1
ATOM 627 C C . LEU A 1 82 ? -7.423 6.375 6.894 1.00 76.25 82 LEU A C 1
ATOM 629 O O . LEU A 1 82 ? -8.269 6.377 7.786 1.00 76.25 82 LEU A O 1
ATOM 633 N N . HIS A 1 83 ? -6.122 6.211 7.153 1.00 74.50 83 HIS A N 1
ATOM 634 C CA . HIS A 1 83 ? -5.593 6.081 8.516 1.00 74.50 83 HIS A CA 1
ATOM 635 C C . HIS A 1 83 ? -5.840 7.356 9.335 1.00 74.50 83 HIS A C 1
ATOM 637 O O . HIS A 1 83 ? -6.270 7.266 10.483 1.00 74.50 83 HIS A O 1
ATOM 643 N N . MET A 1 84 ? -5.642 8.533 8.734 1.00 75.00 84 MET A N 1
ATOM 644 C CA . MET A 1 84 ? -5.960 9.820 9.363 1.00 75.00 84 MET A CA 1
ATOM 645 C C . MET A 1 84 ? -7.457 9.949 9.662 1.00 75.00 84 MET A C 1
ATOM 647 O O . MET A 1 84 ? -7.830 10.266 10.787 1.00 75.00 84 MET A O 1
ATOM 651 N N . ALA A 1 85 ? -8.324 9.627 8.695 1.00 81.19 85 ALA A N 1
ATOM 652 C CA . ALA A 1 85 ? -9.771 9.658 8.893 1.00 81.19 85 ALA A CA 1
A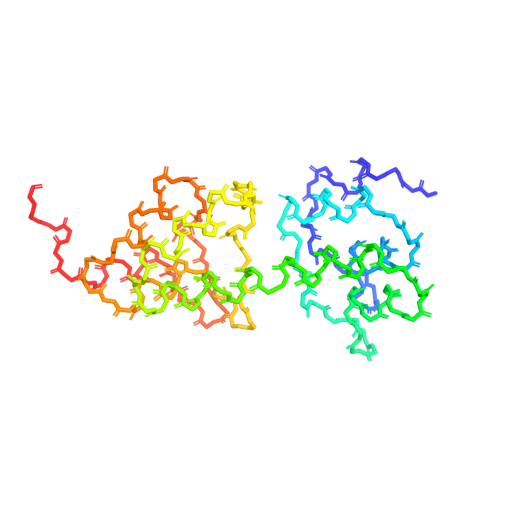TOM 653 C C . ALA A 1 85 ? -10.223 8.709 10.015 1.00 81.19 85 ALA A C 1
ATOM 655 O O . ALA A 1 85 ? -11.116 9.054 10.781 1.00 81.19 85 ALA A O 1
ATOM 656 N N . ALA A 1 86 ? -9.594 7.538 10.139 1.00 79.25 86 ALA A N 1
ATOM 657 C CA . ALA A 1 86 ? -9.858 6.589 11.217 1.00 79.25 86 ALA A CA 1
ATOM 658 C C . ALA A 1 86 ? -9.366 7.072 12.589 1.00 79.25 86 ALA A C 1
ATOM 660 O O . ALA A 1 86 ? -10.072 6.929 13.587 1.00 79.25 86 ALA A O 1
ATOM 661 N N . MET A 1 87 ? -8.179 7.674 12.643 1.00 75.50 87 MET A N 1
ATOM 662 C CA . MET A 1 87 ? -7.631 8.267 13.863 1.00 75.50 87 MET A CA 1
ATOM 663 C C . MET A 1 87 ? -8.497 9.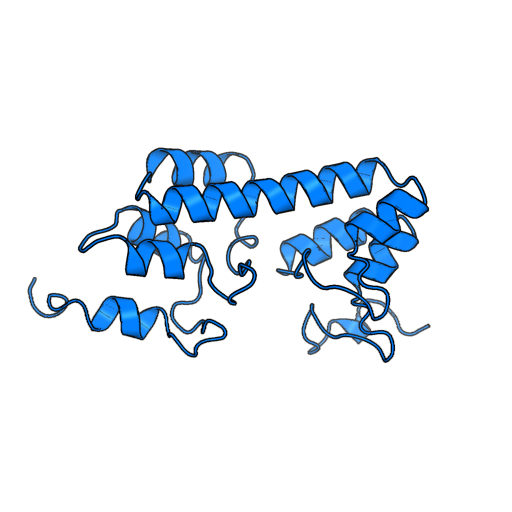428 14.374 1.00 75.50 87 MET A C 1
ATOM 665 O O . MET A 1 87 ? -8.676 9.571 15.578 1.00 75.50 87 MET A O 1
ATOM 669 N N . GLU A 1 88 ? -9.047 10.237 13.469 1.00 79.69 88 GLU A N 1
ATOM 670 C CA . GLU A 1 88 ? -9.880 11.403 13.797 1.00 79.69 88 GLU A CA 1
ATOM 671 C C . GLU A 1 88 ? -11.385 11.079 13.900 1.00 79.69 88 GLU A C 1
ATOM 673 O O . GLU A 1 88 ? -12.194 11.989 14.069 1.00 79.69 88 GLU A O 1
ATOM 678 N N . ASP A 1 89 ? -11.776 9.806 13.749 1.00 79.88 89 ASP A N 1
ATOM 679 C CA . ASP A 1 89 ? -13.169 9.337 13.610 1.00 79.88 89 ASP A CA 1
ATOM 680 C C . ASP A 1 89 ? -13.999 10.127 12.569 1.00 79.88 89 ASP A C 1
ATOM 682 O O . ASP A 1 89 ? -15.221 10.294 12.652 1.00 79.88 89 ASP A O 1
ATOM 686 N N . ASN A 1 90 ? -13.336 10.616 11.520 1.00 84.31 90 ASN A N 1
ATOM 687 C CA . ASN A 1 90 ? -13.960 11.368 10.442 1.00 84.31 90 ASN A CA 1
ATOM 688 C C . ASN A 1 90 ? -14.631 10.417 9.438 1.00 84.31 90 ASN A C 1
ATOM 690 O O . ASN A 1 90 ? -14.169 10.214 8.311 1.00 84.31 90 ASN A O 1
ATOM 694 N N . TRP A 1 91 ? -15.755 9.829 9.853 1.00 81.25 91 TRP A N 1
ATOM 695 C CA . TRP A 1 91 ? -16.488 8.826 9.073 1.00 81.25 91 TRP A CA 1
ATOM 696 C C . TRP A 1 91 ? -16.926 9.311 7.687 1.00 81.25 91 TRP A C 1
ATOM 698 O O . TRP A 1 91 ? -16.974 8.509 6.761 1.00 81.25 91 TRP A O 1
ATOM 708 N N . ARG A 1 92 ? -17.206 10.611 7.514 1.00 81.50 92 ARG A N 1
ATOM 709 C CA . ARG A 1 92 ? -17.576 11.186 6.207 1.00 81.50 92 ARG A CA 1
ATOM 710 C C . ARG A 1 92 ? -16.397 11.202 5.247 1.00 81.50 92 ARG A C 1
ATOM 712 O O . ARG A 1 92 ? -16.560 10.890 4.072 1.00 81.50 92 ARG A O 1
ATOM 719 N N . LEU A 1 93 ? -15.213 11.564 5.740 1.00 80.81 93 LEU A N 1
ATOM 720 C CA . LEU A 1 93 ? -13.994 11.495 4.943 1.00 80.81 93 LEU A CA 1
ATOM 721 C C . LEU A 1 93 ? -13.668 10.039 4.595 1.00 80.81 93 LEU A C 1
ATOM 723 O O . LEU A 1 93 ? -13.384 9.750 3.437 1.00 80.81 93 LEU A O 1
ATOM 727 N N . ALA A 1 94 ? -13.783 9.121 5.560 1.00 78.94 94 ALA A N 1
ATOM 728 C CA . ALA A 1 94 ? -13.607 7.692 5.314 1.00 78.94 94 ALA A CA 1
ATOM 729 C C . ALA A 1 94 ? -14.595 7.166 4.254 1.00 78.94 94 ALA A C 1
ATOM 731 O O . ALA A 1 94 ? -14.183 6.489 3.318 1.00 78.94 94 ALA A O 1
ATOM 732 N N . GLU A 1 95 ? -15.876 7.533 4.336 1.00 78.38 95 GLU A N 1
ATOM 733 C CA . GLU A 1 95 ? -16.903 7.161 3.356 1.00 78.38 95 GLU A CA 1
ATOM 734 C C . GLU A 1 95 ? -16.617 7.731 1.956 1.00 78.38 95 GLU A C 1
ATOM 736 O O . GLU A 1 95 ? -16.721 7.015 0.962 1.00 78.38 95 GLU A O 1
ATOM 741 N N . LEU A 1 96 ? -16.193 8.993 1.855 1.00 77.12 96 LEU A N 1
ATOM 742 C CA . LEU A 1 96 ? -15.824 9.602 0.573 1.00 77.12 96 LEU A CA 1
ATOM 743 C C . LEU A 1 96 ? -14.596 8.938 -0.061 1.00 77.12 96 LEU A C 1
ATOM 745 O O . LEU A 1 96 ? -14.567 8.736 -1.280 1.00 77.12 96 LEU A O 1
ATOM 749 N N . LEU A 1 97 ? -13.592 8.596 0.753 1.00 76.06 97 LEU A N 1
ATOM 750 C CA . LEU A 1 97 ? -12.413 7.846 0.316 1.00 76.06 97 LEU A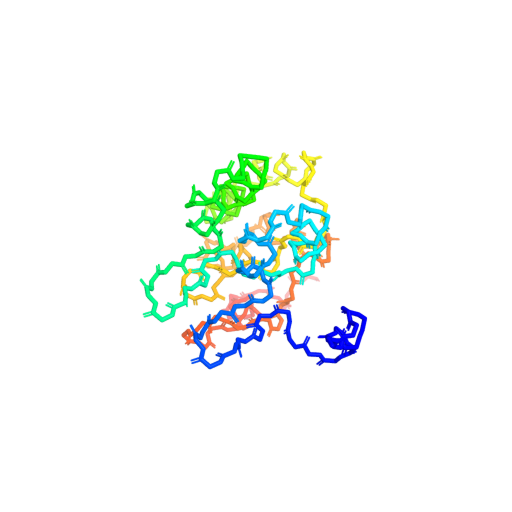 CA 1
ATOM 751 C C . LEU A 1 97 ? -12.811 6.448 -0.175 1.00 76.06 97 LEU A C 1
ATOM 753 O O . LEU A 1 97 ? -12.297 6.001 -1.200 1.00 76.06 97 LEU A O 1
ATOM 757 N N . LEU A 1 98 ? -13.777 5.811 0.498 1.00 72.25 98 LEU A N 1
ATOM 758 C CA . LEU A 1 98 ? -14.344 4.527 0.096 1.00 72.25 98 LEU A CA 1
ATOM 759 C C . LEU A 1 98 ? -15.064 4.590 -1.260 1.00 72.25 98 LEU A C 1
ATOM 761 O O . LEU A 1 98 ? -14.795 3.789 -2.154 1.00 72.25 98 LEU A O 1
ATOM 765 N N . GLN A 1 99 ? -15.947 5.575 -1.440 1.00 70.31 99 GLN A N 1
ATOM 766 C CA . GLN A 1 99 ? -16.778 5.726 -2.640 1.00 70.31 99 GLN A CA 1
ATOM 767 C C . GLN A 1 99 ? -15.978 6.083 -3.907 1.00 70.31 99 GLN A C 1
ATOM 769 O O . GLN A 1 99 ? -16.359 5.686 -5.006 1.00 70.31 99 GLN A O 1
ATOM 774 N N . ASN A 1 100 ? -14.848 6.792 -3.788 1.00 61.22 100 ASN A N 1
ATOM 775 C CA . ASN A 1 100 ? -14.048 7.270 -4.931 1.00 61.22 100 ASN A CA 1
ATOM 776 C C . ASN A 1 100 ? -13.035 6.246 -5.487 1.00 61.22 100 ASN A C 1
ATOM 778 O O . ASN A 1 100 ? -11.978 6.606 -6.020 1.00 61.22 100 ASN A O 1
ATOM 782 N N . GLY A 1 101 ? -13.364 4.957 -5.412 1.00 56.66 101 GLY A N 1
ATOM 783 C CA . GLY A 1 101 ? -12.550 3.891 -5.992 1.00 56.66 101 GLY A CA 1
ATOM 784 C C . GLY A 1 101 ? -11.539 3.269 -5.034 1.00 56.66 101 GLY A C 1
ATOM 785 O O . GLY A 1 101 ? -10.576 2.662 -5.506 1.00 56.66 101 GLY A O 1
ATOM 786 N N . ALA A 1 102 ? -11.772 3.336 -3.718 1.00 51.56 102 ALA A N 1
ATOM 787 C CA . ALA A 1 102 ? -11.254 2.300 -2.829 1.00 51.56 102 ALA A CA 1
ATOM 788 C C . ALA A 1 102 ? -12.088 1.036 -3.072 1.00 51.56 102 ALA A C 1
ATOM 790 O O . ALA A 1 102 ? -12.988 0.684 -2.316 1.00 51.56 102 ALA A O 1
ATOM 791 N N . ALA A 1 103 ? -11.860 0.392 -4.214 1.00 43.38 103 ALA A N 1
ATOM 792 C CA . ALA A 1 103 ? -12.459 -0.895 -4.495 1.00 43.38 103 ALA A CA 1
ATOM 793 C C . ALA A 1 103 ? -11.893 -1.895 -3.481 1.00 43.38 103 ALA A C 1
ATOM 795 O O . ALA A 1 103 ? -10.793 -2.394 -3.683 1.00 43.38 103 ALA A O 1
ATOM 796 N N . VAL A 1 104 ? -12.643 -2.072 -2.390 1.00 44.16 104 VAL A N 1
ATOM 797 C CA . VAL A 1 104 ? -12.936 -3.282 -1.600 1.00 44.16 104 VAL A CA 1
ATOM 798 C C . VAL A 1 104 ? -11.754 -4.044 -0.969 1.00 44.16 104 VAL A C 1
ATOM 800 O O . VAL A 1 104 ? -11.927 -4.624 0.095 1.00 44.16 104 VAL A O 1
ATOM 803 N N . ASP A 1 105 ? -10.535 -3.940 -1.496 1.00 44.28 105 ASP A N 1
ATOM 804 C CA . ASP A 1 105 ? -9.399 -4.781 -1.103 1.00 44.28 105 ASP A CA 1
ATOM 805 C C . ASP A 1 105 ? -8.161 -3.985 -0.628 1.00 44.28 105 ASP A C 1
ATOM 807 O O . ASP A 1 105 ? -7.204 -4.558 -0.107 1.00 44.28 105 ASP A O 1
ATOM 811 N N . ALA A 1 106 ? -8.172 -2.648 -0.732 1.00 44.28 106 ALA A N 1
ATOM 812 C CA . ALA A 1 106 ? -7.068 -1.763 -0.311 1.00 44.28 106 ALA A CA 1
ATOM 813 C C . ALA A 1 106 ? -6.954 -1.573 1.220 1.00 44.28 106 ALA A C 1
ATOM 815 O O . ALA A 1 106 ? -6.290 -0.664 1.701 1.00 44.28 106 ALA A O 1
ATOM 816 N N . MET A 1 107 ? -7.638 -2.385 2.024 1.00 51.53 107 MET A N 1
ATOM 817 C CA . MET A 1 107 ? -7.958 -2.000 3.406 1.00 51.53 107 MET A CA 1
ATOM 818 C C . MET A 1 107 ? -7.391 -2.923 4.482 1.00 51.53 107 MET A C 1
ATOM 820 O O . MET A 1 107 ? -7.621 -2.729 5.675 1.00 51.53 107 MET A O 1
ATOM 824 N N . ASN A 1 108 ? -6.514 -3.835 4.061 1.00 55.88 108 ASN A N 1
ATOM 825 C CA . ASN A 1 108 ? -5.522 -4.462 4.929 1.00 55.88 108 ASN A CA 1
ATOM 826 C C . ASN A 1 108 ? -4.142 -3.790 4.807 1.00 55.88 108 ASN A C 1
ATOM 828 O O . ASN A 1 108 ? -3.128 -4.379 5.184 1.00 55.88 108 ASN A O 1
ATOM 832 N N . ILE A 1 109 ? -4.084 -2.579 4.241 1.00 59.12 109 ILE A N 1
ATOM 833 C CA . ILE A 1 109 ? -2.830 -1.843 4.124 1.00 59.12 109 ILE A CA 1
ATOM 834 C C . ILE A 1 109 ? -2.413 -1.387 5.514 1.00 59.12 109 ILE A C 1
ATOM 836 O O . ILE A 1 109 ? -3.170 -0.748 6.245 1.00 59.12 109 ILE A O 1
ATOM 840 N N . LYS A 1 110 ? -1.208 -1.807 5.883 1.00 65.62 110 LYS A N 1
ATOM 841 C CA . LYS A 1 110 ? -0.614 -1.575 7.185 1.00 65.62 110 LYS A CA 1
ATOM 842 C C . LYS A 1 110 ? 0.318 -0.373 7.111 1.00 65.62 110 LYS A C 1
ATOM 844 O O . LYS A 1 110 ? 1.114 -0.271 6.181 1.00 65.62 110 LYS A O 1
ATOM 849 N N . ASP A 1 111 ? 0.257 0.498 8.109 1.00 67.56 111 ASP A N 1
ATOM 850 C CA . ASP A 1 111 ? 1.277 1.512 8.342 1.00 67.56 111 ASP A CA 1
ATOM 851 C C . ASP A 1 111 ? 2.638 0.861 8.673 1.00 67.56 111 ASP A C 1
ATOM 853 O O . ASP A 1 111 ? 2.770 -0.362 8.799 1.00 67.56 111 ASP A O 1
ATOM 857 N N . ARG A 1 112 ? 3.671 1.688 8.878 1.00 63.53 112 ARG A N 1
ATOM 858 C CA . ARG A 1 112 ? 5.015 1.219 9.270 1.00 63.53 112 ARG A CA 1
ATOM 859 C C . ARG A 1 112 ? 5.023 0.348 10.535 1.00 63.53 112 ARG A C 1
ATOM 861 O O . ARG A 1 112 ? 5.950 -0.430 10.720 1.00 63.53 112 ARG A O 1
ATOM 868 N N . GLN A 1 113 ? 3.994 0.455 11.374 1.00 63.62 113 GLN A N 1
ATOM 869 C CA . GLN A 1 113 ? 3.820 -0.302 12.613 1.00 63.62 113 GLN A CA 1
ATOM 870 C C . GLN A 1 113 ? 2.937 -1.544 12.428 1.00 63.62 113 GLN A C 1
ATOM 872 O O . GLN A 1 113 ? 2.597 -2.212 13.405 1.00 63.62 113 GLN A O 1
ATOM 877 N N . GLY A 1 114 ? 2.544 -1.887 11.202 1.00 70.44 114 GLY A N 1
ATOM 878 C CA . GLY A 1 114 ? 1.671 -3.026 10.952 1.00 70.44 114 GLY A CA 1
ATOM 879 C C . GLY A 1 114 ? 0.182 -2.743 11.191 1.00 70.44 114 GLY A C 1
ATOM 880 O O . GLY A 1 114 ? -0.602 -3.689 11.187 1.00 70.44 114 GLY A O 1
ATOM 881 N N . ARG A 1 115 ? -0.215 -1.492 11.447 1.00 70.75 115 ARG A N 1
ATOM 882 C CA . ARG A 1 115 ? -1.587 -1.112 11.807 1.00 70.75 115 ARG A CA 1
ATOM 883 C C . ARG A 1 115 ? -2.382 -0.725 10.574 1.00 70.75 115 ARG A C 1
ATOM 885 O O . ARG A 1 115 ? -1.919 0.076 9.779 1.00 70.75 115 ARG A O 1
ATOM 892 N N . THR A 1 116 ? -3.590 -1.248 10.457 1.00 78.38 116 THR A N 1
ATOM 893 C CA . THR A 1 116 ? -4.578 -0.820 9.458 1.00 78.38 116 THR A CA 1
ATOM 894 C C . THR A 1 116 ? -5.379 0.375 9.967 1.00 78.38 116 THR A C 1
ATOM 896 O O . THR A 1 116 ? -5.373 0.661 11.166 1.00 78.38 116 THR A O 1
ATOM 899 N N . ALA A 1 117 ? -6.160 1.022 9.102 1.00 74.94 117 ALA A N 1
ATOM 900 C CA . ALA A 1 117 ? -7.117 2.048 9.520 1.00 74.94 117 ALA A CA 1
ATOM 901 C C . ALA A 1 117 ? -8.044 1.559 10.651 1.00 74.94 117 ALA A C 1
ATOM 903 O O . ALA A 1 117 ? -8.331 2.310 11.577 1.00 74.94 117 ALA A O 1
ATOM 904 N N . LEU A 1 118 ? -8.422 0.274 10.659 1.00 75.56 118 LEU A N 1
ATOM 905 C CA . LEU A 1 118 ? -9.227 -0.300 11.739 1.00 75.56 118 LEU A CA 1
ATOM 906 C C . LEU A 1 118 ? -8.486 -0.344 13.088 1.00 75.56 118 LEU A C 1
ATOM 908 O O . LEU A 1 118 ? -9.115 -0.141 14.120 1.00 75.56 118 LEU A O 1
ATOM 912 N N . HIS A 1 119 ? -7.162 -0.543 13.106 1.00 74.75 119 HIS A N 1
ATOM 913 C CA . HIS A 1 119 ? -6.379 -0.444 14.348 1.00 74.75 119 HIS A CA 1
ATOM 914 C C . HIS A 1 119 ? -6.408 0.979 14.918 1.00 74.75 119 HIS A C 1
ATOM 916 O O . HIS A 1 119 ? -6.430 1.148 16.132 1.00 74.75 119 HIS A O 1
ATOM 922 N N . TRP A 1 120 ? -6.395 1.997 14.052 1.00 77.62 120 TRP A N 1
ATOM 923 C CA . TRP A 1 120 ? -6.467 3.395 14.477 1.00 77.62 120 TRP A CA 1
ATOM 924 C C . TRP A 1 120 ? -7.869 3.791 14.928 1.00 77.62 120 TRP A C 1
ATOM 926 O O . TRP A 1 120 ? -7.991 4.435 15.962 1.00 77.62 120 TRP A O 1
ATOM 936 N N . ALA A 1 121 ? -8.909 3.349 14.214 1.00 76.12 121 ALA A N 1
ATOM 937 C CA . ALA A 1 121 ? -10.301 3.567 14.609 1.00 76.12 121 ALA A CA 1
ATOM 938 C C . ALA A 1 121 ? -10.629 2.883 15.947 1.00 76.12 121 ALA A C 1
ATOM 940 O O . ALA A 1 121 ? -11.289 3.461 16.801 1.00 76.12 121 ALA A O 1
ATOM 941 N N . ALA A 1 122 ? -10.117 1.667 16.169 1.00 75.38 122 ALA A N 1
ATOM 942 C CA . ALA A 1 122 ? -10.287 0.959 17.438 1.00 75.38 122 ALA A CA 1
ATOM 943 C C . ALA A 1 122 ? -9.530 1.620 18.605 1.00 75.38 122 ALA A C 1
ATOM 945 O O . ALA A 1 122 ? -9.882 1.393 19.755 1.00 75.38 122 ALA A O 1
ATOM 946 N N . ALA A 1 123 ? -8.496 2.418 18.322 1.00 71.62 123 ALA A N 1
ATOM 947 C CA . ALA A 1 123 ? -7.721 3.135 19.332 1.00 71.62 123 ALA A CA 1
ATOM 948 C C . ALA A 1 123 ? -8.244 4.556 19.612 1.00 71.62 123 ALA A C 1
ATOM 950 O O . ALA A 1 123 ? -7.802 5.170 20.583 1.00 71.62 123 ALA A O 1
ATOM 951 N N . SER A 1 124 ? -9.119 5.106 18.759 1.00 66.06 124 SER A N 1
ATOM 952 C CA . SER A 1 124 ? -9.453 6.532 18.776 1.00 66.06 124 SER A CA 1
ATOM 953 C C . SER A 1 124 ? -10.652 6.906 19.645 1.00 66.06 124 SER A C 1
ATOM 955 O O . SER A 1 124 ? -10.640 8.040 20.122 1.00 66.06 124 SER A O 1
ATOM 957 N N . GLN A 1 125 ? -11.650 6.030 19.878 1.00 63.25 125 GLN A N 1
ATOM 958 C CA . GLN A 1 125 ? -12.811 6.306 20.756 1.00 63.25 125 GLN A CA 1
ATOM 959 C C . GLN A 1 125 ? -13.764 5.106 20.976 1.00 63.25 125 GLN A C 1
ATOM 961 O O . GLN A 1 125 ? -13.872 4.209 20.139 1.00 63.25 125 GLN A O 1
ATOM 966 N N . GLU A 1 126 ? -14.518 5.141 22.083 1.00 57.19 126 GLU A N 1
ATOM 967 C CA . GLU A 1 126 ? -15.669 4.265 22.359 1.00 57.19 126 GLU A CA 1
ATOM 968 C C . GLU A 1 126 ? -16.853 4.708 21.464 1.00 57.19 126 GLU A C 1
ATOM 970 O O . GLU A 1 126 ? -17.305 5.839 21.589 1.00 57.19 126 GLU A O 1
ATOM 975 N N . GLU A 1 127 ? -17.328 3.852 20.543 1.00 63.75 127 GLU A N 1
ATOM 976 C CA . GLU A 1 127 ? -18.369 4.121 19.507 1.00 63.75 127 GLU A CA 1
ATOM 977 C C . GLU A 1 127 ? -17.920 4.801 18.191 1.00 63.75 127 G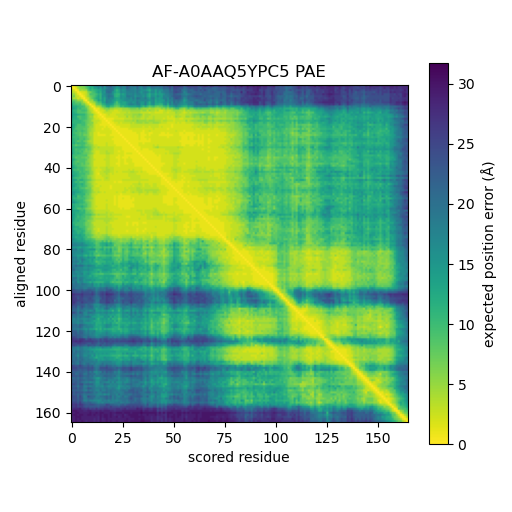LU A C 1
ATOM 979 O O . GLU A 1 127 ? -18.689 5.521 17.549 1.00 63.75 127 GLU A O 1
ATOM 984 N N . SER A 1 128 ? -16.699 4.530 17.716 1.00 70.75 128 SER A N 1
ATOM 985 C CA . SER A 1 128 ? -16.259 5.011 16.396 1.00 70.75 128 SER A CA 1
ATOM 986 C C . SER A 1 128 ? -17.179 4.532 15.260 1.00 70.75 128 SER A C 1
ATOM 988 O O . SER A 1 128 ? -17.277 3.340 14.948 1.00 70.75 128 SER A O 1
ATOM 990 N N . ARG A 1 129 ? -17.795 5.486 14.551 1.00 77.88 129 ARG A N 1
ATOM 991 C CA . ARG A 1 129 ? -18.600 5.200 13.347 1.00 77.88 129 ARG A CA 1
ATOM 992 C C . ARG A 1 129 ? -17.740 4.683 12.200 1.00 77.88 129 ARG A C 1
ATOM 994 O O . ARG A 1 129 ? -18.250 4.004 11.306 1.00 77.88 129 ARG A O 1
ATOM 1001 N N . VAL A 1 130 ? -16.445 5.000 12.213 1.00 77.00 130 VAL A N 1
ATOM 1002 C CA . VAL A 1 130 ? -15.481 4.452 11.259 1.00 77.00 130 VAL A CA 1
ATOM 1003 C C . VAL A 1 130 ? -15.304 2.945 11.467 1.00 77.00 130 VAL A C 1
ATOM 1005 O O . VAL A 1 130 ? -15.237 2.230 10.472 1.00 77.00 130 VAL A O 1
ATOM 1008 N N . VAL A 1 131 ? -15.307 2.425 12.702 1.00 77.94 131 VAL A N 1
ATOM 1009 C CA . VAL A 1 131 ? -15.240 0.967 12.955 1.00 77.94 131 VAL A CA 1
ATOM 1010 C C . VAL A 1 131 ? -16.397 0.243 12.264 1.00 77.94 131 VAL A C 1
ATOM 1012 O O . VAL A 1 131 ? -16.162 -0.692 11.497 1.00 77.94 131 VAL A O 1
ATOM 1015 N N . ASP A 1 132 ? -17.630 0.714 12.459 1.00 77.81 132 ASP A N 1
ATOM 1016 C CA . ASP A 1 132 ? -18.816 0.138 11.817 1.00 77.81 132 ASP A CA 1
ATOM 1017 C C . ASP A 1 132 ? -18.737 0.211 10.291 1.00 77.81 132 ASP A C 1
ATOM 1019 O O . ASP A 1 132 ? -19.049 -0.760 9.599 1.00 77.81 132 ASP A O 1
ATOM 1023 N N . LEU A 1 133 ? -18.308 1.355 9.755 1.00 78.00 133 LEU A N 1
ATOM 1024 C CA . LEU A 1 133 ? -18.129 1.561 8.320 1.00 78.00 133 LEU A CA 1
ATOM 1025 C C . LEU A 1 133 ? -17.111 0.561 7.741 1.00 78.00 133 LEU A C 1
ATOM 1027 O O . LEU A 1 133 ? -17.379 -0.069 6.720 1.00 78.00 133 LEU A O 1
ATOM 1031 N N . LEU A 1 134 ? -15.966 0.380 8.403 1.00 75.62 134 LEU A N 1
ATOM 1032 C CA . LEU A 1 134 ? -14.903 -0.532 7.973 1.00 75.62 134 LEU A CA 1
ATOM 10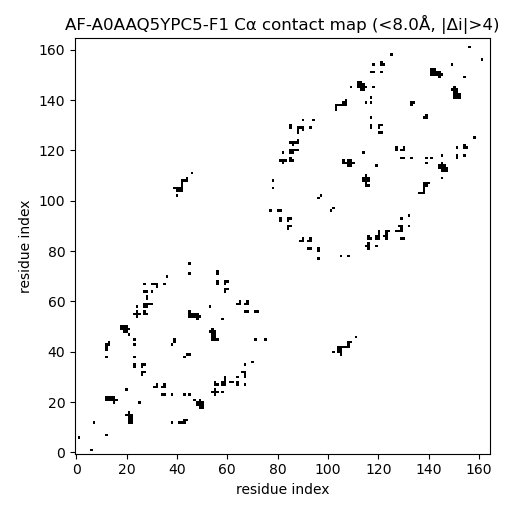33 C C . LEU A 1 134 ? -15.327 -2.009 8.081 1.00 75.62 134 LEU A C 1
ATOM 1035 O O . LEU A 1 134 ? -15.054 -2.795 7.171 1.00 75.62 134 LEU A O 1
ATOM 1039 N N . LEU A 1 135 ? -16.031 -2.395 9.152 1.00 74.19 135 LEU A N 1
ATOM 1040 C CA . LEU A 1 135 ? -16.511 -3.768 9.353 1.00 74.19 135 LEU A CA 1
ATOM 1041 C C . LEU A 1 135 ? -17.642 -4.143 8.384 1.00 74.19 135 LEU A C 1
ATOM 1043 O O . LEU A 1 135 ? -17.612 -5.230 7.806 1.00 74.19 135 LEU A O 1
ATOM 1047 N N . ARG A 1 136 ? -18.617 -3.248 8.166 1.00 72.00 136 ARG A N 1
ATOM 1048 C CA . ARG A 1 136 ? -19.766 -3.483 7.264 1.00 72.00 136 ARG A CA 1
ATOM 1049 C C . ARG A 1 136 ? -19.356 -3.711 5.821 1.00 72.00 136 ARG A C 1
ATOM 1051 O O . ARG A 1 136 ? -20.037 -4.431 5.102 1.00 72.00 136 ARG A O 1
ATOM 1058 N N . ASN A 1 137 ? -18.253 -3.106 5.401 1.00 67.00 137 ASN A N 1
ATOM 1059 C CA . ASN A 1 137 ? -17.744 -3.296 4.055 1.00 67.00 137 ASN A CA 1
ATOM 1060 C C . ASN A 1 137 ? -16.823 -4.535 3.920 1.00 67.00 137 ASN A C 1
ATOM 1062 O O . ASN A 1 137 ? -16.167 -4.678 2.895 1.00 67.00 137 ASN A O 1
ATOM 1066 N N . HIS A 1 138 ? -16.749 -5.425 4.927 1.00 57.00 138 HIS A N 1
ATOM 1067 C CA . HIS A 1 138 ? -15.859 -6.608 4.969 1.00 57.00 138 HIS A CA 1
ATOM 1068 C C . HIS A 1 138 ? -14.379 -6.293 4.712 1.00 57.00 138 HIS A C 1
ATOM 1070 O O . HIS A 1 138 ? -13.598 -7.115 4.240 1.00 57.00 138 HIS A O 1
ATOM 1076 N N . ILE A 1 139 ? -13.998 -5.070 5.044 1.00 56.09 139 ILE A N 1
ATOM 1077 C CA . ILE A 1 139 ? -12.861 -4.383 4.449 1.00 56.09 139 ILE A CA 1
ATOM 1078 C C . ILE A 1 139 ? -11.612 -4.491 5.352 1.00 56.09 139 ILE A C 1
ATOM 1080 O O . ILE A 1 139 ? -10.503 -4.101 5.001 1.00 56.09 139 ILE A O 1
ATOM 1084 N N . SER A 1 140 ? -11.757 -5.061 6.547 1.00 57.41 140 SER A N 1
ATOM 1085 C CA . SER A 1 140 ? -10.663 -5.276 7.489 1.00 57.41 140 SER A CA 1
ATOM 1086 C C . SER A 1 140 ? -10.868 -6.564 8.271 1.00 57.41 140 SER A C 1
ATOM 1088 O O . SER A 1 140 ? -11.969 -6.863 8.727 1.00 57.41 140 SER A O 1
ATOM 1090 N N . ASN A 1 141 ? -9.784 -7.321 8.450 1.00 61.81 141 ASN A N 1
ATOM 1091 C CA . ASN A 1 141 ? -9.789 -8.525 9.268 1.00 61.81 141 ASN A CA 1
ATOM 1092 C C . ASN A 1 141 ? -9.619 -8.137 10.753 1.00 61.81 141 ASN A C 1
ATOM 1094 O O . ASN A 1 141 ? -8.539 -7.660 11.121 1.00 61.81 141 ASN A O 1
ATOM 1098 N N . PRO A 1 142 ? -10.618 -8.359 11.627 1.00 59.03 142 PRO A N 1
ATOM 1099 C CA . PRO A 1 142 ? -10.497 -8.081 13.060 1.00 59.03 142 PRO A CA 1
ATOM 1100 C C . PRO A 1 142 ? -9.470 -8.986 13.765 1.00 59.03 142 PRO A C 1
ATOM 1102 O O . PRO A 1 142 ? -9.018 -8.658 14.857 1.00 59.03 142 PRO A O 1
ATOM 1105 N N . ALA A 1 143 ? -9.047 -10.090 13.141 1.00 59.00 143 ALA A N 1
ATOM 1106 C CA . ALA A 1 143 ? -7.944 -10.925 13.614 1.00 59.00 143 ALA A CA 1
ATOM 1107 C C . ALA A 1 143 ? -6.561 -10.440 13.135 1.00 59.00 143 ALA A C 1
ATOM 1109 O O . ALA A 1 143 ? -5.560 -11.118 13.366 1.00 59.00 143 ALA A O 1
ATOM 1110 N N . SER A 1 144 ? -6.478 -9.298 12.441 1.00 64.56 144 SER A N 1
ATOM 1111 C CA . SER A 1 144 ? -5.190 -8.727 12.048 1.00 64.56 144 SER A CA 1
ATOM 1112 C C . SER A 1 144 ? -4.430 -8.199 13.269 1.00 64.56 144 SER A C 1
ATOM 1114 O O . SER A 1 144 ? -5.005 -7.598 14.177 1.00 64.56 144 SER A O 1
ATOM 1116 N N . PHE A 1 145 ? -3.125 -8.466 13.275 1.00 61.78 145 PHE A N 1
ATOM 1117 C CA . PHE A 1 145 ? -2.191 -7.994 14.292 1.00 61.78 145 PHE A CA 1
ATOM 1118 C C . PHE A 1 145 ? -1.286 -6.905 13.712 1.00 61.78 145 PHE A C 1
ATOM 1120 O O . PHE A 1 145 ? -0.808 -7.025 12.569 1.00 61.78 145 PHE A O 1
ATOM 1127 N N . SER A 1 146 ? -0.997 -5.891 14.523 1.00 66.75 146 SER A N 1
ATOM 1128 C CA . SER A 1 146 ? 0.105 -4.956 14.297 1.00 66.75 146 SER A CA 1
ATOM 1129 C C . SER A 1 146 ? 1.441 -5.521 14.787 1.00 66.75 146 SER A C 1
ATOM 1131 O O . SER A 1 146 ? 1.491 -6.521 15.501 1.00 66.75 146 SER A O 1
ATOM 1133 N N . LEU A 1 147 ? 2.555 -4.891 14.398 1.00 59.28 147 LEU A N 1
ATOM 1134 C CA . LEU A 1 147 ? 3.914 -5.369 14.705 1.00 59.28 147 LEU A CA 1
ATOM 1135 C C . LEU A 1 147 ? 4.238 -5.368 16.206 1.00 59.28 147 LEU A C 1
ATOM 1137 O O . LEU A 1 147 ? 5.103 -6.115 16.646 1.00 59.28 147 LEU A O 1
ATOM 1141 N N . ASN A 1 148 ? 3.528 -4.567 17.002 1.00 61.47 148 ASN A N 1
ATOM 1142 C CA . ASN A 1 148 ? 3.606 -4.582 18.466 1.00 61.47 148 ASN A CA 1
ATOM 1143 C C . ASN A 1 148 ? 2.731 -5.678 19.115 1.00 61.47 148 ASN A C 1
ATOM 1145 O O . ASN A 1 148 ? 2.597 -5.699 20.335 1.00 61.47 148 ASN A O 1
ATOM 1149 N N . GLY A 1 149 ? 2.105 -6.554 18.320 1.00 64.50 149 GLY A N 1
ATOM 1150 C CA . GLY A 1 149 ? 1.243 -7.635 18.797 1.00 64.50 149 GLY A CA 1
ATOM 1151 C C . GLY A 1 149 ? -0.182 -7.212 19.165 1.00 64.50 149 GLY A C 1
ATOM 1152 O O . GLY A 1 149 ? -0.949 -8.054 19.629 1.00 64.50 149 GLY A O 1
ATOM 1153 N N . ALA A 1 150 ? -0.569 -5.947 18.957 1.00 65.12 150 ALA A N 1
ATOM 1154 C CA . ALA A 1 150 ? -1.935 -5.516 19.235 1.00 65.12 150 ALA A CA 1
ATOM 1155 C C . ALA A 1 150 ? -2.906 -6.135 18.219 1.00 65.12 150 ALA A C 1
ATOM 1157 O O . ALA A 1 150 ? -2.758 -5.982 17.006 1.00 65.12 150 ALA A O 1
ATOM 1158 N N . ASN A 1 151 ? -3.894 -6.862 18.736 1.00 74.00 151 ASN A N 1
ATOM 1159 C CA . ASN A 1 151 ? -4.969 -7.465 17.961 1.00 74.00 151 ASN A CA 1
ATOM 1160 C C . ASN A 1 151 ? -6.165 -6.509 17.939 1.00 74.00 151 ASN A C 1
ATOM 1162 O O . ASN A 1 151 ? -6.607 -6.057 18.996 1.00 74.00 151 ASN A O 1
ATOM 1166 N N . VAL A 1 152 ? -6.707 -6.233 16.753 1.00 69.12 152 VAL A N 1
ATOM 1167 C CA . VAL A 1 152 ? -7.868 -5.342 16.592 1.00 69.12 152 VAL A CA 1
ATOM 1168 C C . VAL A 1 152 ? -9.078 -5.820 17.386 1.00 69.12 152 VAL A C 1
ATOM 1170 O O . VAL A 1 152 ? -9.676 -5.033 18.111 1.00 69.12 152 VAL A O 1
ATOM 1173 N N . GLY A 1 153 ? -9.417 -7.104 17.297 1.00 66.38 153 GLY A N 1
ATOM 1174 C CA . GLY A 1 153 ? -10.482 -7.713 18.086 1.00 66.38 153 GLY A CA 1
ATOM 1175 C C . GLY A 1 153 ? -10.268 -7.552 19.590 1.00 66.38 153 GLY A C 1
ATOM 1176 O O . GLY A 1 153 ? -11.222 -7.271 20.303 1.00 66.38 153 GLY A O 1
ATOM 1177 N N . HIS A 1 154 ? -9.027 -7.648 20.075 1.00 65.50 154 HIS A N 1
ATOM 1178 C CA . HIS A 1 154 ? -8.708 -7.422 21.489 1.00 65.50 154 HIS A CA 1
ATOM 1179 C C . HIS A 1 154 ? -8.854 -5.943 21.887 1.00 65.50 154 HIS A C 1
ATOM 1181 O O . HIS A 1 154 ? -9.378 -5.659 22.960 1.00 65.50 154 HIS A O 1
ATOM 1187 N N . MET A 1 155 ? -8.466 -5.004 21.015 1.00 67.19 155 MET A N 1
ATOM 1188 C CA . MET A 1 155 ? -8.689 -3.567 21.231 1.00 67.19 155 MET A CA 1
ATOM 1189 C C . MET A 1 155 ? -10.185 -3.239 21.278 1.00 67.19 155 MET A C 1
ATOM 1191 O O . MET A 1 155 ? -10.623 -2.564 22.197 1.00 67.19 155 MET A O 1
ATOM 1195 N N . LEU A 1 156 ? -10.991 -3.811 20.378 1.00 65.19 156 LEU A N 1
ATOM 1196 C CA . LEU A 1 156 ? -12.449 -3.640 20.377 1.00 65.19 156 LEU A CA 1
ATOM 1197 C C . LEU A 1 156 ? -13.136 -4.252 21.615 1.00 65.19 156 LEU A C 1
ATOM 1199 O O . LEU A 1 156 ? -14.169 -3.744 22.041 1.00 65.19 156 LEU A O 1
ATOM 1203 N N . PHE A 1 157 ? -12.591 -5.334 22.195 1.00 59.69 157 PHE A N 1
ATOM 1204 C CA . PHE A 1 157 ? -13.198 -6.050 23.333 1.00 59.69 157 PHE A CA 1
ATOM 1205 C C . PHE A 1 157 ? -12.761 -5.546 24.717 1.00 59.69 157 PHE A C 1
ATOM 1207 O O . PHE A 1 157 ? -13.488 -5.752 25.689 1.00 59.69 157 PHE A O 1
ATOM 1214 N N . LEU A 1 158 ? -11.585 -4.917 24.836 1.00 53.38 158 LEU A N 1
ATOM 1215 C CA . LEU A 1 158 ? -11.124 -4.311 26.092 1.00 53.38 158 LEU A CA 1
ATOM 1216 C C . LEU A 1 158 ? -11.865 -3.013 26.440 1.00 53.38 158 LEU A C 1
ATOM 1218 O O . LEU A 1 158 ? -11.795 -2.583 27.591 1.00 53.38 158 LEU A O 1
ATOM 1222 N N . HIS A 1 159 ? -12.604 -2.425 25.496 1.00 50.53 159 HIS A N 1
ATOM 1223 C CA . HIS A 1 159 ? -13.541 -1.346 25.794 1.00 50.53 159 HIS A CA 1
ATOM 1224 C C . HIS A 1 159 ? -14.852 -1.946 26.337 1.00 50.53 159 HIS A C 1
ATOM 1226 O O . HIS A 1 159 ? -15.566 -2.664 25.628 1.00 50.53 159 HIS A O 1
ATOM 1232 N N . PRO A 1 160 ? -15.161 -1.741 27.627 1.00 36.84 160 PRO A N 1
ATOM 1233 C CA . PRO A 1 160 ? -16.161 -2.528 28.324 1.00 36.84 160 PRO A CA 1
ATOM 1234 C C . PRO A 1 160 ? -17.571 -2.017 28.017 1.00 36.84 160 PRO A C 1
ATOM 1236 O O . PRO A 1 160 ? -18.082 -1.248 28.812 1.00 36.84 160 PRO A O 1
ATOM 1239 N N . GLN A 1 161 ? -18.224 -2.461 26.932 1.00 43.72 161 GLN A N 1
ATOM 1240 C CA . GLN A 1 161 ? -19.705 -2.523 26.849 1.00 43.72 161 GLN A CA 1
ATOM 1241 C C . GLN A 1 161 ? -20.300 -3.415 25.726 1.00 43.72 161 GLN A C 1
ATOM 1243 O O . GLN A 1 161 ? -21.498 -3.342 25.464 1.00 43.72 161 GLN A O 1
ATOM 1248 N N . THR A 1 162 ? -19.588 -4.385 25.135 1.00 41.78 162 THR A N 1
ATOM 1249 C CA . THR A 1 162 ? -20.253 -5.396 24.263 1.00 41.78 162 THR A CA 1
ATOM 1250 C C . THR A 1 162 ? -21.144 -6.398 25.025 1.00 41.78 162 THR A C 1
ATOM 1252 O O . THR A 1 162 ? -21.599 -7.388 24.456 1.00 41.78 162 THR A O 1
ATOM 1255 N N . LYS A 1 163 ? -21.431 -6.156 26.315 1.00 38.41 163 LYS A N 1
ATOM 1256 C CA . LYS A 1 163 ? -22.308 -6.993 27.151 1.00 38.41 163 LYS A CA 1
ATOM 1257 C C . LYS A 1 163 ? -23.686 -6.408 27.462 1.00 38.41 163 LYS A C 1
ATOM 1259 O O . LYS A 1 163 ? -24.395 -7.029 28.244 1.00 38.41 163 LYS A O 1
ATOM 1264 N N . ASN A 1 164 ? -24.107 -5.289 26.874 1.00 35.91 164 ASN A N 1
ATOM 1265 C CA . ASN A 1 164 ? -25.495 -4.845 27.039 1.00 35.91 164 ASN A CA 1
ATOM 1266 C C . ASN A 1 164 ? -26.018 -4.046 25.840 1.00 35.91 164 ASN A C 1
ATOM 1268 O O . ASN A 1 164 ? -25.855 -2.827 25.785 1.00 35.91 164 ASN A O 1
ATOM 1272 N N . LYS A 1 165 ? -26.711 -4.739 24.932 1.00 36.94 165 LYS A N 1
ATOM 1273 C CA . LYS A 1 165 ? -28.082 -4.424 24.494 1.00 36.94 165 LYS A CA 1
ATOM 1274 C C . LYS A 1 165 ? -28.645 -5.569 23.662 1.00 36.94 165 LYS A C 1
ATOM 1276 O O . LYS A 1 165 ? -27.906 -6.074 22.792 1.00 36.94 165 LYS A O 1
#

Radius of gyration: 17.19 Å; Cα contacts (8 Å, |Δi|>4): 225; chains: 1; bounding box: 47×32×45 Å

pLDDT: mean 73.09, std 15.29, range [35.91, 94.19]